Protein AF-E2AT60-F1 (afdb_monomer_lite)

pLDDT: mean 76.98, std 16.35, range [38.06, 93.56]

InterPro domains:
  IPR001879 GPCR, family 2, extracellular hormone receptor domain [PF02793] (29-55)
  IPR001879 GPCR, family 2, extracellular hormone receptor domain [PS50227] (13-54)
  IPR017983 GPCR, family 2, secretin-like, conserved site [PS00649] (30-54)
  IPR036445 GPCR family 2, extracellular hormone receptor domain superfamily [G3DSA:4.10.1240.10] (2-67)
  IPR036445 GPCR family 2, extracellular hormone receptor domain superfamily [SSF111418] (10-56)

Sequence (68 aa):
MDLDAHGNNTQEFCDIQYKHFVAPYGEFWCNPVWDSYLCWPPTKASTTAKQRCPFVDGFDTISKYIRI

Radius of gyration: 13.8 Å; chains: 1; bounding box: 29×25×40 Å

Secondary structure (DSSP, 8-state):
---S--SS-SHHHHHHHHTT--PPTT--EEPPEE-SS-EEPPEETT--EEEEPP--TTS-TT-EEEE-

Organism: Camponotus floridanus (NCBI:txid104421)

Foldseek 3Di:
DDPDCDDQFDQVSLCVVCVPDDDDPPWDWDPFDRPVFGTRHTGTPPDKDKDFGDPDVPDDRPDIDIDD

Structure (mmCIF, N/CA/C/O backbone):
data_AF-E2AT60-F1
#
_entry.id   AF-E2AT60-F1
#
loop_
_atom_site.group_PDB
_atom_site.id
_atom_site.type_symbol
_atom_site.label_atom_id
_atom_site.label_alt_id
_atom_site.label_comp_id
_atom_site.label_asym_id
_atom_site.label_entity_id
_atom_site.label_seq_id
_atom_site.pdbx_PDB_ins_code
_atom_site.Cartn_x
_atom_site.Cartn_y
_atom_site.Cartn_z
_atom_site.occupancy
_atom_site.B_iso_or_equiv
_atom_site.auth_seq_id
_atom_site.auth_comp_id
_atom_site.auth_asym_id
_atom_site.auth_atom_id
_atom_site.pdbx_PDB_model_num
ATOM 1 N N . MET A 1 1 ? 14.444 1.658 -26.110 1.00 38.06 1 MET A N 1
ATOM 2 C CA . MET A 1 1 ? 15.448 1.085 -25.185 1.00 38.06 1 MET A CA 1
ATOM 3 C C . MET A 1 1 ? 14.878 1.371 -23.820 1.00 38.06 1 MET A C 1
ATOM 5 O O . MET A 1 1 ? 15.192 2.388 -23.227 1.00 38.06 1 MET A O 1
ATOM 9 N N . ASP A 1 2 ? 13.920 0.539 -23.431 1.00 39.22 2 ASP A N 1
ATOM 10 C CA . ASP A 1 2 ? 13.103 0.708 -22.235 1.00 39.22 2 ASP A CA 1
ATOM 11 C C . ASP A 1 2 ? 13.716 -0.174 -21.150 1.00 39.22 2 ASP A C 1
ATOM 13 O O . ASP A 1 2 ? 13.392 -1.351 -21.004 1.00 39.22 2 ASP A O 1
ATOM 17 N N . LEU A 1 3 ? 14.713 0.392 -20.482 1.00 52.56 3 LEU A N 1
ATOM 18 C CA . LEU A 1 3 ? 15.371 -0.125 -19.287 1.00 52.56 3 LEU A CA 1
ATOM 19 C C . LEU A 1 3 ? 15.085 0.972 -18.253 1.00 52.56 3 LEU A C 1
ATOM 21 O O . LEU A 1 3 ? 15.654 2.045 -18.374 1.00 52.56 3 LEU A O 1
ATOM 25 N N . ASP A 1 4 ? 14.011 0.919 -17.457 1.00 47.12 4 ASP A N 1
ATOM 26 C CA . ASP A 1 4 ? 14.003 0.223 -16.163 1.00 47.12 4 ASP A CA 1
ATOM 27 C C . ASP A 1 4 ? 12.567 0.045 -15.590 1.00 47.12 4 ASP A C 1
ATOM 29 O O . ASP A 1 4 ? 12.193 0.654 -14.590 1.00 47.12 4 ASP A O 1
ATOM 33 N N . ALA A 1 5 ? 11.728 -0.802 -16.203 1.00 48.41 5 ALA A N 1
ATOM 34 C CA . ALA A 1 5 ? 10.344 -1.056 -15.745 1.00 48.41 5 ALA A CA 1
ATOM 35 C C . ALA A 1 5 ? 10.090 -2.473 -15.174 1.00 48.41 5 ALA A C 1
ATOM 37 O O . ALA A 1 5 ? 8.948 -2.926 -15.099 1.00 48.41 5 ALA A O 1
ATOM 38 N N . HIS A 1 6 ? 11.132 -3.193 -14.748 1.00 51.78 6 HIS A N 1
ATOM 39 C CA . HIS A 1 6 ? 11.002 -4.488 -14.063 1.00 51.78 6 HIS A CA 1
ATOM 40 C C . HIS A 1 6 ? 11.890 -4.490 -12.802 1.00 51.78 6 HIS A C 1
ATOM 42 O O . HIS A 1 6 ? 13.100 -4.371 -12.912 1.00 51.78 6 HIS A O 1
ATOM 48 N N . GLY A 1 7 ? 11.385 -4.622 -11.573 1.00 50.53 7 GLY A N 1
ATOM 49 C CA . GLY A 1 7 ? 10.078 -5.119 -11.166 1.00 50.53 7 GLY A CA 1
ATOM 50 C C . GLY A 1 7 ? 9.753 -4.844 -9.693 1.00 50.53 7 GLY A C 1
ATOM 51 O O . GLY A 1 7 ? 10.568 -4.298 -8.952 1.00 50.53 7 GLY A O 1
ATOM 52 N N . ASN A 1 8 ? 8.542 -5.258 -9.305 1.00 54.41 8 ASN A N 1
ATOM 53 C CA . ASN A 1 8 ? 7.864 -5.093 -8.002 1.00 54.41 8 ASN A CA 1
ATOM 54 C C . ASN A 1 8 ? 6.908 -3.900 -7.876 1.00 54.41 8 ASN A C 1
ATOM 56 O O . ASN A 1 8 ? 6.526 -3.540 -6.767 1.00 54.41 8 ASN A O 1
ATOM 60 N N . ASN A 1 9 ? 6.494 -3.283 -8.981 1.00 65.31 9 ASN A N 1
ATOM 61 C CA . ASN A 1 9 ? 5.529 -2.187 -8.930 1.00 65.31 9 ASN A CA 1
ATOM 62 C C . ASN A 1 9 ? 4.643 -2.210 -10.183 1.00 65.31 9 ASN A C 1
ATOM 64 O O . ASN A 1 9 ? 4.710 -1.326 -11.025 1.00 65.31 9 ASN A O 1
ATOM 68 N N . THR A 1 10 ? 3.880 -3.288 -10.358 1.00 80.81 10 THR A N 1
ATOM 69 C CA . THR A 1 10 ? 2.789 -3.357 -11.343 1.00 80.81 10 THR A CA 1
ATOM 70 C C . THR A 1 10 ? 1.458 -3.458 -10.609 1.00 80.81 10 THR A C 1
ATOM 72 O O . THR A 1 10 ? 1.430 -3.746 -9.406 1.00 80.81 10 THR A O 1
ATOM 75 N N . GLN A 1 11 ? 0.350 -3.257 -11.325 1.00 83.38 11 GLN A N 1
ATOM 76 C CA . GLN A 1 11 ? -0.981 -3.432 -10.750 1.00 83.38 11 GLN A CA 1
ATOM 77 C C . GLN A 1 11 ? -1.169 -4.849 -10.196 1.00 83.38 11 GLN A C 1
ATOM 79 O O . GLN A 1 11 ? -1.581 -4.996 -9.048 1.00 83.38 11 GLN A O 1
ATOM 84 N N . GLU A 1 12 ? -0.788 -5.887 -10.952 1.00 87.38 12 GLU A N 1
ATOM 85 C CA . GLU A 1 12 ? -0.951 -7.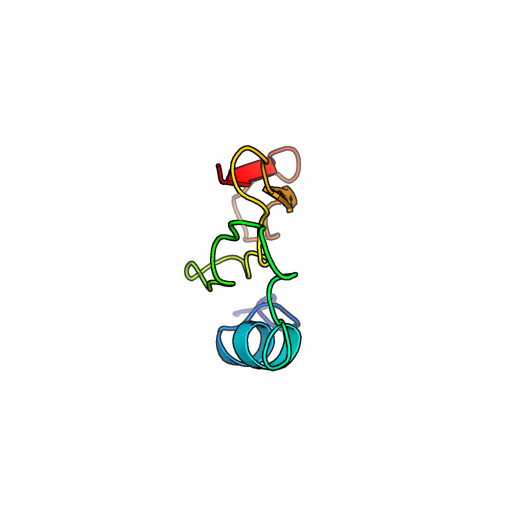270 -10.491 1.00 87.38 12 GLU A CA 1
ATOM 86 C C . GLU A 1 12 ? -0.106 -7.550 -9.249 1.00 87.38 12 GLU A C 1
ATOM 88 O O . GLU A 1 12 ? -0.558 -8.231 -8.330 1.00 87.38 12 GLU A O 1
ATOM 93 N N . PHE A 1 13 ? 1.114 -7.007 -9.195 1.00 85.12 13 PHE A N 1
ATOM 94 C CA . PHE A 1 13 ? 1.955 -7.132 -8.010 1.00 85.12 13 PHE A CA 1
ATOM 95 C C . PHE A 1 13 ? 1.295 -6.473 -6.795 1.00 85.12 13 PHE A C 1
ATOM 97 O O . PHE A 1 13 ? 1.297 -7.055 -5.713 1.00 85.12 13 PHE A O 1
ATOM 104 N N . CYS A 1 14 ? 0.678 -5.304 -6.979 1.00 87.69 14 CYS A N 1
ATOM 105 C CA . CYS A 1 14 ? -0.030 -4.601 -5.916 1.00 87.69 14 CYS A CA 1
ATOM 106 C C . CYS A 1 14 ? -1.223 -5.397 -5.375 1.00 87.69 14 CYS A C 1
ATOM 108 O O . CYS A 1 14 ? -1.382 -5.554 -4.159 1.00 87.69 14 CYS A O 1
ATOM 110 N N . ASP A 1 15 ? -2.016 -5.958 -6.287 1.00 87.69 15 ASP A N 1
ATOM 111 C CA . ASP A 1 15 ? -3.177 -6.773 -5.948 1.00 87.69 15 ASP A CA 1
ATOM 112 C C . ASP A 1 15 ? -2.757 -8.054 -5.218 1.00 87.69 15 ASP A C 1
ATOM 114 O O . ASP A 1 15 ? -3.376 -8.436 -4.225 1.00 87.69 15 ASP A O 1
ATOM 118 N N . ILE A 1 16 ? -1.670 -8.700 -5.655 1.00 90.50 16 ILE A N 1
ATOM 119 C CA . ILE A 1 16 ? -1.122 -9.893 -4.995 1.00 90.50 16 ILE A CA 1
ATOM 120 C C . ILE A 1 16 ? -0.571 -9.547 -3.607 1.00 90.50 16 ILE A C 1
ATOM 122 O O . ILE A 1 16 ? -0.840 -10.278 -2.649 1.00 90.50 16 ILE A O 1
ATOM 126 N N . GLN A 1 17 ? 0.157 -8.436 -3.482 1.00 88.94 17 GLN A N 1
ATOM 127 C CA . GLN A 1 17 ? 0.800 -8.006 -2.239 1.00 88.94 17 GLN A CA 1
ATOM 128 C C . GLN A 1 17 ? -0.215 -7.817 -1.104 1.00 88.94 17 GLN A C 1
ATOM 130 O O . GLN A 1 17 ? 0.051 -8.206 0.035 1.00 88.94 17 GLN A O 1
ATOM 135 N N . TYR A 1 18 ? -1.381 -7.243 -1.409 1.00 91.19 18 TYR A N 1
ATOM 136 C CA . TYR A 1 18 ? -2.402 -6.914 -0.410 1.00 91.19 18 TYR A CA 1
ATOM 137 C C . TYR A 1 18 ? -3.679 -7.754 -0.514 1.00 91.19 18 TYR A C 1
ATOM 139 O O . TYR A 1 18 ? -4.652 -7.468 0.182 1.00 91.19 18 TYR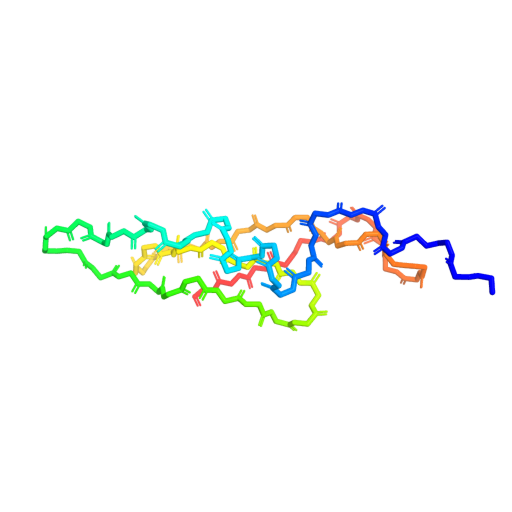 A O 1
ATOM 147 N N . LYS A 1 19 ? -3.665 -8.842 -1.297 1.00 90.19 19 LYS A N 1
ATOM 148 C CA . LYS A 1 19 ? -4.815 -9.737 -1.530 1.00 90.19 19 LYS A CA 1
ATOM 149 C C . LYS A 1 19 ? -5.518 -10.214 -0.258 1.00 90.19 19 LYS A C 1
ATOM 151 O O . LYS A 1 19 ? -6.728 -10.409 -0.252 1.00 90.19 19 LYS A O 1
ATOM 156 N N . HIS A 1 20 ? -4.750 -10.451 0.802 1.00 91.31 20 HIS A N 1
ATOM 157 C CA . HIS A 1 20 ? -5.248 -11.000 2.067 1.00 91.31 20 HIS A CA 1
ATOM 158 C C . HIS A 1 20 ? -5.310 -9.956 3.185 1.00 91.31 20 HIS A C 1
ATOM 160 O O . HIS A 1 20 ? -5.434 -10.316 4.355 1.00 91.31 20 HIS A O 1
ATOM 166 N N . PHE A 1 21 ? -5.189 -8.669 2.854 1.00 91.38 21 PHE A N 1
ATOM 167 C CA . PHE A 1 21 ? -5.345 -7.624 3.849 1.00 91.38 21 PHE A CA 1
ATOM 168 C C . PHE A 1 21 ? -6.804 -7.554 4.314 1.00 91.38 21 PHE A C 1
ATOM 170 O O . PHE A 1 21 ? -7.721 -7.379 3.514 1.00 91.38 21 PHE A O 1
ATOM 177 N N . VAL A 1 22 ? -7.003 -7.658 5.627 1.00 92.44 22 VAL A N 1
ATOM 178 C CA . VAL A 1 22 ? -8.297 -7.476 6.287 1.00 92.44 22 VAL A CA 1
ATOM 179 C C . VAL A 1 22 ? -8.115 -6.415 7.361 1.00 92.44 22 VAL A C 1
ATOM 181 O O . VAL A 1 22 ? -7.250 -6.545 8.228 1.00 92.44 22 VAL A O 1
ATOM 184 N N . ALA A 1 23 ? -8.922 -5.357 7.294 1.00 90.75 23 ALA A N 1
ATOM 185 C CA . ALA A 1 23 ? -8.898 -4.300 8.293 1.00 90.75 23 ALA A CA 1
ATOM 186 C C . ALA A 1 23 ? -9.305 -4.858 9.675 1.00 90.75 23 ALA A C 1
ATOM 188 O O . ALA A 1 23 ? -10.289 -5.601 9.763 1.00 90.75 23 ALA A O 1
ATOM 189 N N . PRO A 1 24 ? -8.586 -4.509 10.757 1.00 92.81 24 PRO A N 1
ATOM 190 C CA . PRO A 1 24 ? -8.982 -4.876 12.111 1.00 92.81 24 PRO A CA 1
ATOM 191 C C . PRO A 1 24 ? -10.388 -4.373 12.464 1.00 92.81 24 PRO A C 1
ATOM 193 O O . PRO A 1 24 ? -10.808 -3.293 12.041 1.00 92.81 24 PRO A O 1
ATOM 196 N N . TYR A 1 25 ? -11.112 -5.145 13.278 1.00 91.75 25 TYR A N 1
ATOM 197 C CA . TYR A 1 25 ? -12.460 -4.780 13.711 1.00 91.75 25 TYR A CA 1
ATOM 198 C C . TYR A 1 25 ? -12.455 -3.459 14.493 1.00 91.75 25 TYR A C 1
ATOM 200 O O . TYR A 1 25 ? -11.683 -3.289 15.435 1.00 91.75 25 TYR A O 1
ATOM 208 N N . GLY A 1 26 ? -13.344 -2.538 14.113 1.00 92.81 26 GLY A N 1
ATOM 209 C CA . GLY A 1 26 ? -13.457 -1.216 14.735 1.00 92.81 26 GLY A CA 1
ATOM 210 C C . GLY A 1 26 ? -12.481 -0.166 14.196 1.00 92.81 26 GLY A C 1
ATOM 211 O O . GLY A 1 26 ? -12.453 0.945 14.722 1.00 92.81 26 GLY A O 1
ATOM 212 N N . GLU A 1 27 ? -11.706 -0.475 13.152 1.00 93.31 27 GLU A N 1
ATOM 213 C CA . GLU A 1 27 ? -10.820 0.488 12.499 1.00 93.31 27 GLU A CA 1
ATOM 214 C C . GLU A 1 27 ? -11.270 0.826 11.077 1.00 93.31 27 GLU A C 1
ATOM 216 O O . GLU A 1 27 ? -11.733 -0.029 10.325 1.00 93.31 27 GLU A O 1
ATOM 221 N N . PHE A 1 28 ? -11.065 2.083 10.681 1.00 92.56 28 PHE A N 1
ATOM 222 C CA . PHE A 1 28 ? -11.257 2.523 9.304 1.00 92.56 28 PHE A CA 1
ATOM 223 C C . PHE A 1 28 ? -9.925 2.497 8.566 1.00 92.56 28 PHE A C 1
ATOM 225 O O . PHE A 1 28 ? -8.930 3.028 9.061 1.00 92.56 28 PHE A O 1
ATOM 232 N N . TRP A 1 29 ? -9.914 1.886 7.387 1.00 93.56 29 TRP A N 1
ATOM 233 C CA . TRP A 1 29 ? -8.736 1.757 6.538 1.00 93.56 29 TRP A CA 1
ATOM 234 C C . TRP A 1 29 ? -9.093 2.104 5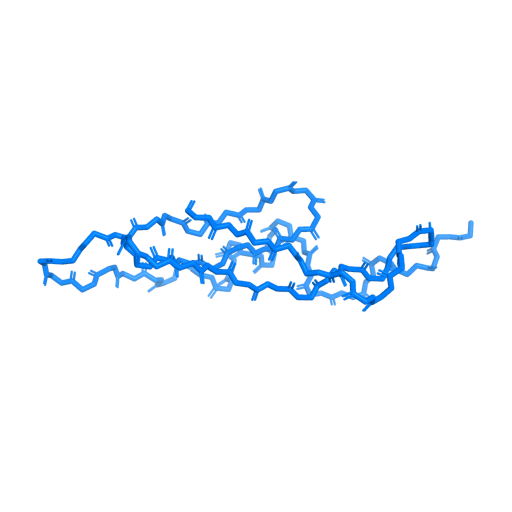.095 1.00 93.56 29 TRP A C 1
ATOM 236 O O . TRP A 1 29 ? -10.156 1.732 4.599 1.00 93.56 29 TRP A O 1
ATOM 246 N N . CYS A 1 30 ? -8.191 2.807 4.423 1.00 90.56 30 CYS A N 1
ATOM 247 C CA . CYS A 1 30 ? -8.200 2.968 2.980 1.00 90.56 30 CYS A CA 1
ATOM 248 C C . CYS A 1 30 ? -7.754 1.656 2.332 1.00 90.56 30 CYS A C 1
ATOM 250 O O . CYS A 1 30 ? -6.788 1.035 2.783 1.00 90.56 30 CYS A O 1
ATOM 252 N N . ASN A 1 31 ? -8.443 1.257 1.264 1.00 89.69 31 ASN A N 1
ATOM 253 C CA . ASN A 1 31 ? -8.076 0.075 0.492 1.00 89.69 31 ASN A CA 1
ATOM 254 C C . ASN A 1 31 ? -6.711 0.264 -0.194 1.00 89.69 31 ASN A C 1
ATOM 256 O O . ASN A 1 31 ? -6.366 1.394 -0.560 1.00 89.69 31 ASN A O 1
ATOM 260 N N . PRO A 1 32 ? -5.950 -0.829 -0.393 1.00 89.31 32 PRO A N 1
ATOM 261 C CA . PRO A 1 32 ? -4.759 -0.795 -1.232 1.00 89.31 32 PRO A CA 1
ATOM 262 C C . PRO A 1 32 ? -5.138 -0.388 -2.656 1.00 89.31 32 PRO A C 1
ATOM 264 O O . PRO A 1 32 ? -6.233 -0.703 -3.130 1.00 89.31 32 PRO A O 1
ATOM 267 N N . VAL A 1 33 ? -4.249 0.332 -3.336 1.00 88.75 33 VAL A N 1
ATOM 268 C CA . VAL A 1 33 ? -4.547 0.861 -4.670 1.00 88.75 33 VAL A CA 1
ATOM 269 C C . VAL A 1 33 ? -3.287 1.094 -5.488 1.00 88.75 33 VAL A C 1
ATOM 271 O O . VAL A 1 33 ? -2.290 1.629 -5.006 1.00 88.75 33 VAL A O 1
ATOM 274 N N . TRP A 1 34 ? -3.375 0.731 -6.759 1.00 87.81 34 TRP A N 1
ATOM 275 C CA . TRP A 1 34 ? -2.397 1.059 -7.783 1.00 87.81 34 TRP A CA 1
ATOM 276 C C . TRP A 1 34 ? -2.747 2.404 -8.432 1.00 87.81 34 TRP A C 1
ATOM 278 O O . TRP A 1 34 ? -3.873 2.577 -8.898 1.00 87.81 34 TRP A O 1
ATOM 288 N N . ASP A 1 35 ? -1.817 3.363 -8.467 1.00 83.31 35 ASP A N 1
ATOM 289 C CA . ASP A 1 35 ? -2.052 4.695 -9.061 1.00 83.31 35 ASP A CA 1
ATOM 290 C C . ASP A 1 35 ? -1.380 4.905 -10.431 1.00 83.31 35 ASP A C 1
ATOM 292 O O . ASP A 1 35 ? -1.235 6.036 -10.888 1.00 83.31 35 ASP A O 1
ATOM 296 N N . SER A 1 36 ? -1.022 3.816 -11.115 1.00 81.50 36 SER A N 1
ATOM 297 C CA . SER A 1 36 ? -0.233 3.787 -12.364 1.00 81.50 36 SER A CA 1
ATOM 298 C C . SER A 1 36 ? 1.273 3.976 -12.192 1.00 81.50 36 SER A C 1
ATOM 300 O O . SER A 1 36 ? 2.007 3.703 -13.139 1.00 81.50 36 SER A O 1
ATOM 302 N N . TYR A 1 37 ? 1.743 4.371 -11.007 1.00 77.06 37 TYR A N 1
ATOM 303 C CA . TYR A 1 37 ? 3.170 4.549 -10.733 1.00 77.06 37 TYR A CA 1
ATOM 304 C C . TYR A 1 37 ? 3.638 3.792 -9.496 1.00 77.06 37 TYR A C 1
ATOM 306 O O . TYR A 1 37 ? 4.750 3.269 -9.495 1.00 77.06 37 TYR A O 1
ATOM 314 N N . LEU A 1 38 ? 2.819 3.757 -8.447 1.00 82.69 38 LEU A N 1
ATOM 315 C CA . LEU A 1 38 ? 3.109 3.210 -7.133 1.00 82.69 38 LEU A CA 1
ATOM 316 C C . LEU A 1 38 ? 1.951 2.367 -6.598 1.00 82.69 38 LEU A C 1
ATOM 318 O O . LEU A 1 38 ? 0.766 2.664 -6.772 1.00 82.69 38 LEU A O 1
ATOM 322 N N . CYS A 1 39 ? 2.327 1.312 -5.881 1.00 87.56 39 CYS A N 1
ATOM 323 C CA . CYS A 1 39 ? 1.400 0.481 -5.142 1.00 87.56 39 CYS A CA 1
ATOM 324 C C . CYS A 1 39 ? 1.232 1.035 -3.729 1.00 87.56 39 CYS A C 1
ATOM 326 O O . CYS A 1 39 ? 2.108 0.872 -2.875 1.00 87.56 39 CYS A O 1
ATOM 328 N N . TRP A 1 40 ? 0.101 1.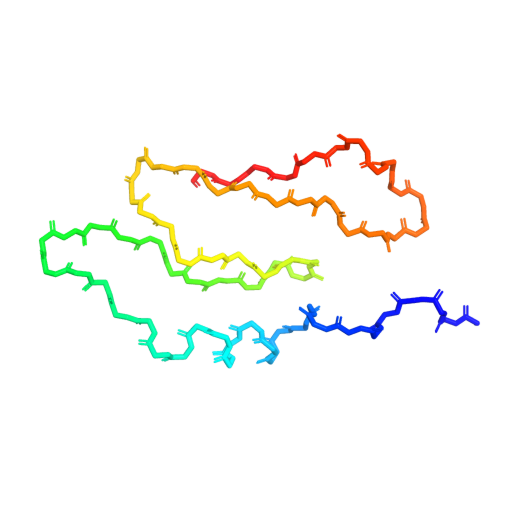682 -3.466 1.00 88.00 40 TRP A N 1
ATOM 329 C CA . TRP A 1 40 ? -0.194 2.247 -2.156 1.00 88.00 40 TRP A CA 1
ATOM 330 C C . TRP A 1 40 ? -0.708 1.173 -1.192 1.00 88.00 40 TRP A C 1
ATOM 332 O O . TRP A 1 40 ? -1.663 0.463 -1.523 1.00 88.00 40 TRP A O 1
ATOM 342 N N . PRO A 1 41 ? -0.126 1.069 0.017 1.00 91.19 41 PRO A N 1
ATOM 343 C CA . PRO A 1 41 ? -0.565 0.111 1.013 1.00 91.19 41 PRO A CA 1
ATOM 344 C C . PRO A 1 41 ? -1.938 0.485 1.575 1.00 91.19 41 PRO A C 1
ATOM 346 O O . PRO A 1 41 ? -2.312 1.667 1.585 1.00 91.19 41 PRO A O 1
ATOM 349 N N . PRO A 1 42 ? -2.646 -0.492 2.163 1.00 92.56 42 PRO A N 1
ATOM 350 C CA . PRO A 1 42 ? -3.769 -0.195 3.028 1.00 92.56 42 PRO A CA 1
ATOM 351 C C . PRO A 1 42 ? -3.310 0.761 4.127 1.00 92.56 42 PRO A C 1
ATOM 353 O O . PRO A 1 42 ? -2.301 0.523 4.794 1.00 92.56 42 PRO A O 1
ATOM 356 N N . THR A 1 43 ? -4.027 1.865 4.290 1.00 92.75 43 THR A N 1
ATOM 357 C CA . THR A 1 43 ? -3.607 2.960 5.171 1.00 92.75 43 THR A CA 1
ATOM 358 C C . THR A 1 43 ? -4.702 3.228 6.182 1.00 92.75 43 THR A C 1
ATOM 360 O O . THR A 1 43 ? -5.860 3.396 5.811 1.00 92.75 43 THR A O 1
ATOM 363 N N . LYS A 1 44 ? -4.359 3.253 7.468 1.00 93.50 44 LYS A N 1
ATOM 364 C CA . LYS A 1 44 ? -5.328 3.532 8.527 1.00 93.50 44 LYS A CA 1
ATOM 365 C C . LYS A 1 44 ? -5.874 4.951 8.373 1.00 93.50 44 LYS A C 1
ATOM 367 O O . LYS A 1 44 ? -5.118 5.877 8.073 1.00 93.50 44 LYS A O 1
ATOM 372 N N . ALA A 1 45 ? -7.168 5.133 8.606 1.00 91.12 45 ALA A N 1
ATOM 373 C CA . ALA A 1 45 ? -7.794 6.445 8.581 1.00 91.12 45 ALA A CA 1
ATOM 374 C C . ALA A 1 45 ? -7.059 7.414 9.518 1.00 91.12 45 ALA A C 1
ATOM 376 O O . ALA A 1 45 ? -6.591 7.032 10.595 1.00 91.12 45 ALA A O 1
ATOM 377 N N . SER A 1 46 ? -6.953 8.668 9.082 1.00 90.06 46 SER A N 1
ATOM 378 C CA . SER A 1 46 ? -6.211 9.727 9.778 1.00 90.06 46 SER A CA 1
ATOM 379 C C . SER A 1 46 ? -4.695 9.496 9.867 1.00 90.06 46 SER A C 1
ATOM 381 O O . SER A 1 46 ? -4.020 10.156 10.656 1.00 90.06 46 SER A O 1
ATOM 383 N N . THR A 1 47 ? -4.143 8.580 9.067 1.00 90.44 47 THR A N 1
ATOM 384 C CA . THR A 1 47 ? -2.695 8.392 8.912 1.00 90.44 47 THR A CA 1
ATOM 385 C C . THR A 1 47 ? -2.278 8.652 7.472 1.00 90.44 47 THR A C 1
ATOM 387 O O . THR A 1 47 ? -3.110 8.812 6.588 1.00 90.44 47 THR A O 1
ATOM 390 N N . THR A 1 48 ? -0.975 8.742 7.236 1.00 88.25 48 THR A N 1
ATOM 391 C CA . THR A 1 48 ? -0.434 9.130 5.937 1.00 88.25 48 THR A CA 1
ATOM 392 C C . THR A 1 48 ? 0.579 8.100 5.474 1.00 88.25 48 THR A C 1
ATOM 394 O O . THR A 1 48 ? 1.574 7.854 6.164 1.00 88.25 48 THR A O 1
ATOM 397 N N . ALA A 1 49 ? 0.365 7.540 4.286 1.00 87.38 49 ALA A N 1
ATOM 398 C CA . ALA A 1 49 ? 1.336 6.669 3.642 1.00 87.38 49 ALA A CA 1
ATOM 399 C C . ALA A 1 49 ? 2.402 7.502 2.923 1.00 87.38 49 ALA A C 1
ATOM 401 O O . ALA A 1 49 ? 2.109 8.507 2.270 1.00 87.38 49 ALA A O 1
ATOM 402 N N . LYS A 1 50 ? 3.662 7.076 3.045 1.00 84.19 50 LYS A N 1
ATOM 403 C CA . LYS A 1 50 ? 4.805 7.701 2.373 1.00 84.19 50 LYS A CA 1
ATOM 404 C C . LYS A 1 50 ? 5.600 6.631 1.648 1.00 84.19 50 LYS A C 1
ATOM 406 O O . LYS A 1 50 ? 6.007 5.650 2.268 1.00 84.19 50 LYS A O 1
ATOM 411 N N . GLN A 1 51 ? 5.863 6.853 0.369 1.00 81.75 51 GLN A N 1
ATOM 412 C CA . GLN A 1 51 ? 6.730 5.997 -0.435 1.00 81.75 51 GLN A CA 1
ATOM 413 C C . GLN A 1 51 ? 7.802 6.835 -1.125 1.00 81.75 51 GLN A C 1
ATOM 415 O O . GLN A 1 51 ? 7.664 8.051 -1.292 1.00 81.75 51 GLN A O 1
ATOM 420 N N . ARG A 1 52 ? 8.921 6.188 -1.460 1.00 75.50 52 ARG A N 1
ATOM 421 C CA . ARG A 1 52 ? 9.961 6.826 -2.270 1.00 75.50 52 ARG A CA 1
ATOM 422 C C . ARG A 1 52 ? 9.441 6.982 -3.694 1.00 75.50 52 ARG A C 1
ATOM 424 O O . ARG A 1 52 ? 8.723 6.105 -4.168 1.00 75.50 52 ARG A O 1
ATOM 431 N N . CYS A 1 53 ? 9.806 8.079 -4.352 1.00 71.19 53 CYS A N 1
ATOM 432 C CA . CYS A 1 53 ? 9.501 8.233 -5.767 1.00 71.19 53 CYS A CA 1
ATOM 433 C C . CYS A 1 53 ? 10.129 7.084 -6.573 1.00 71.19 53 CYS A C 1
ATOM 435 O O . CYS A 1 53 ? 11.267 6.696 -6.277 1.00 71.19 53 CYS A O 1
ATOM 437 N N . PRO A 1 54 ? 9.406 6.535 -7.564 1.00 70.12 54 PRO A N 1
ATOM 438 C CA . PRO A 1 54 ? 9.988 5.577 -8.487 1.00 70.12 54 PRO A CA 1
ATOM 439 C C . PRO A 1 54 ? 11.116 6.261 -9.270 1.00 70.12 54 PRO A C 1
ATOM 441 O O . PRO A 1 54 ? 11.015 7.438 -9.617 1.00 70.12 54 PRO A O 1
ATOM 444 N N . PHE A 1 55 ? 12.196 5.526 -9.529 1.00 64.88 55 PHE A N 1
ATOM 445 C CA . PHE A 1 55 ? 13.249 5.963 -10.442 1.00 64.88 55 PHE A CA 1
ATOM 446 C C . PHE A 1 55 ? 12.697 5.853 -11.866 1.00 64.88 55 PHE A C 1
ATOM 448 O O . PHE A 1 55 ? 12.709 4.786 -12.467 1.00 64.88 55 PHE A O 1
ATOM 455 N N . VAL A 1 56 ? 12.146 6.947 -12.373 1.00 63.91 56 VAL A N 1
ATOM 456 C CA . VAL A 1 56 ? 11.825 7.127 -13.791 1.00 63.91 56 VAL A CA 1
ATOM 457 C C . VAL A 1 56 ? 12.685 8.276 -14.291 1.00 63.91 56 VAL A C 1
ATOM 459 O O . VAL A 1 56 ? 12.777 9.300 -13.608 1.00 63.91 56 VAL A O 1
ATOM 462 N N . ASP A 1 57 ? 13.344 8.089 -15.437 1.00 54.34 57 ASP A N 1
ATOM 463 C CA . ASP A 1 57 ? 14.230 9.086 -16.047 1.00 54.34 57 ASP A CA 1
ATOM 464 C C . ASP A 1 57 ? 13.538 10.461 -16.079 1.00 54.34 57 ASP A C 1
ATOM 466 O O . ASP A 1 57 ? 12.557 10.670 -16.792 1.00 54.34 57 ASP A O 1
ATOM 470 N N . GLY A 1 58 ? 14.021 11.387 -15.241 1.00 56.28 58 GLY A N 1
ATOM 471 C CA . GLY A 1 58 ? 13.473 12.740 -15.089 1.00 56.28 58 GLY A CA 1
ATOM 472 C C . GLY A 1 58 ? 12.799 13.070 -13.749 1.00 56.28 58 GLY A C 1
ATOM 473 O O . GLY A 1 58 ? 12.485 14.240 -13.532 1.00 56.28 58 GLY A O 1
ATOM 474 N N . PHE A 1 59 ? 12.609 12.117 -12.827 1.00 54.03 59 PHE A N 1
ATOM 475 C CA . PHE A 1 59 ? 12.147 12.413 -11.462 1.00 54.03 59 PHE A CA 1
ATOM 476 C C . PHE A 1 59 ? 13.289 12.350 -10.448 1.00 54.03 59 PHE A C 1
ATOM 478 O O . PHE A 1 59 ? 13.856 11.298 -10.158 1.00 54.03 59 PHE A O 1
ATOM 485 N N . ASP A 1 60 ? 13.604 13.516 -9.890 1.00 53.94 60 ASP A N 1
ATOM 486 C CA . ASP A 1 60 ? 14.656 13.697 -8.900 1.00 53.94 60 ASP A CA 1
ATOM 487 C C . ASP A 1 60 ? 14.368 12.860 -7.639 1.00 53.94 60 ASP A C 1
ATOM 489 O O . ASP A 1 60 ? 13.309 12.950 -7.007 1.00 53.94 60 ASP A O 1
ATOM 493 N N . THR A 1 61 ? 15.337 12.035 -7.255 1.00 52.12 61 THR A N 1
ATOM 494 C CA . THR A 1 61 ? 15.223 10.917 -6.289 1.00 52.12 61 THR A CA 1
ATOM 495 C C . THR A 1 61 ? 15.055 11.351 -4.826 1.00 52.12 61 THR A C 1
ATOM 497 O O . THR A 1 61 ? 15.070 10.541 -3.896 1.00 52.12 61 THR A O 1
ATOM 500 N N . ILE A 1 62 ? 14.883 12.654 -4.621 1.00 54.53 62 ILE A N 1
ATOM 501 C CA . ILE A 1 62 ? 14.831 13.342 -3.332 1.00 54.53 62 ILE A CA 1
ATOM 502 C C . ILE A 1 62 ? 13.373 13.522 -2.867 1.00 54.53 62 ILE A C 1
ATOM 504 O O . ILE A 1 62 ? 13.105 13.678 -1.671 1.00 54.53 62 ILE A O 1
ATOM 508 N N . SER A 1 63 ? 12.413 13.443 -3.792 1.00 56.59 63 SER A N 1
ATOM 509 C CA . SER A 1 63 ? 10.992 13.656 -3.515 1.00 56.59 63 SER A CA 1
ATOM 510 C C . SER A 1 63 ? 10.318 12.404 -2.931 1.00 56.59 63 SER A C 1
ATOM 512 O O . SER A 1 63 ? 10.726 11.267 -3.174 1.00 56.59 63 SER A O 1
ATOM 514 N N . LYS A 1 64 ? 9.280 12.605 -2.110 1.00 59.22 64 LYS A N 1
ATOM 515 C CA . LYS A 1 64 ? 8.42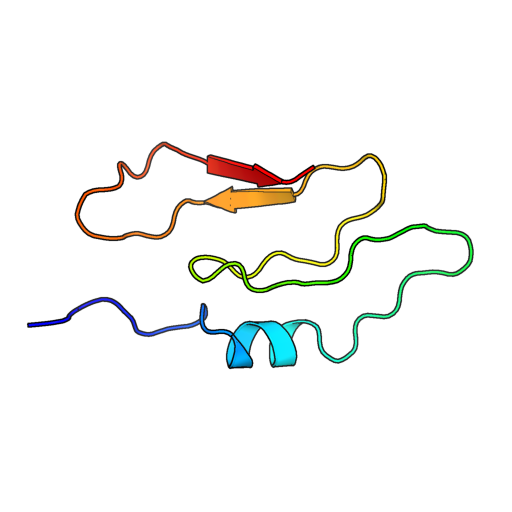9 11.532 -1.566 1.00 59.22 64 LYS A CA 1
ATOM 516 C C . LYS A 1 64 ? 6.987 11.819 -1.946 1.00 59.22 64 LYS A C 1
ATOM 518 O O . LYS A 1 64 ? 6.516 12.929 -1.700 1.00 59.22 64 LYS A O 1
ATOM 523 N N . TYR A 1 65 ? 6.279 10.816 -2.454 1.00 65.25 65 TYR A N 1
ATOM 524 C CA . TYR A 1 65 ? 4.831 10.913 -2.582 1.00 65.25 65 TYR A CA 1
ATOM 525 C C . TYR A 1 65 ? 4.182 10.662 -1.222 1.00 65.25 65 TYR A C 1
ATOM 527 O O . TYR A 1 65 ? 4.583 9.772 -0.462 1.00 65.25 65 TYR A O 1
ATOM 535 N N . ILE A 1 66 ? 3.190 11.490 -0.915 1.00 71.56 66 ILE A N 1
ATOM 536 C CA . ILE A 1 66 ? 2.430 11.471 0.328 1.00 71.56 66 ILE A CA 1
ATOM 537 C C . ILE A 1 66 ? 0.969 11.255 -0.044 1.00 71.56 66 ILE A C 1
ATOM 539 O O . ILE A 1 66 ? 0.419 12.037 -0.819 1.00 71.56 66 ILE A O 1
ATOM 543 N N . ARG A 1 67 ? 0.346 10.226 0.534 1.00 71.75 67 ARG A N 1
ATOM 544 C CA . ARG A 1 67 ? -1.092 9.984 0.402 1.00 71.75 67 ARG A CA 1
ATOM 545 C C . ARG A 1 67 ? -1.755 10.030 1.772 1.00 71.75 67 ARG A C 1
ATOM 547 O O . ARG A 1 67 ? -1.298 9.356 2.698 1.00 71.75 67 ARG A O 1
ATOM 554 N N . ILE A 1 68 ? -2.781 10.871 1.873 1.00 67.19 68 ILE A N 1
ATOM 555 C CA . ILE A 1 68 ? -3.644 11.054 3.047 1.00 67.19 68 ILE A CA 1
ATOM 556 C C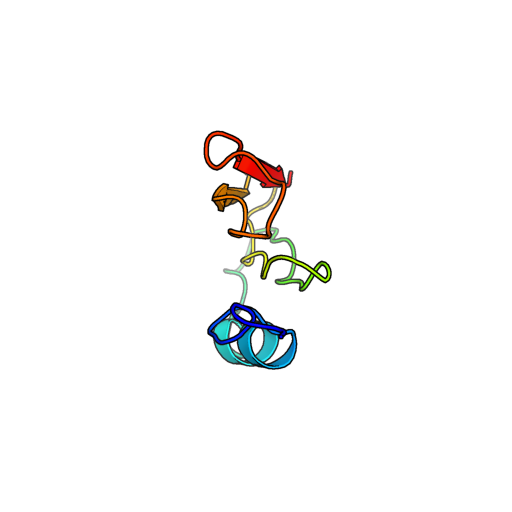 . ILE A 1 68 ? -4.926 10.256 2.816 1.00 67.19 68 ILE A C 1
ATOM 558 O O . ILE A 1 68 ? -5.403 10.267 1.657 1.00 67.19 68 ILE A O 1
#